Protein AF-A0A835GCX3-F1 (afdb_monomer_lite)

Foldseek 3Di:
DPPAQWDDKDFDDDDDPPDDTDIDTDGPDVVVVVVCVVCVVVDDPVDDDDDDADPVQVVLVVVCVVVQVVLVVVVWPWDDDRNDIDTHHVPPPPPVPPPPDPDPPDPDDDDDDDDVVVVVVPPDPVDDPDDPPDDPDDPVRVCCVVVNPVSVVCVVPVVSVVVVVVVVVVVVVVVVVVD

pLDDT: mean 75.84, std 17.72, range [36.38, 96.5]

Sequence (179 aa):
MNSQEISNIYRIGKQAENKNRPVVVSLTTQWKKHLILQNKSRFPSKIYVKEDYSKETLEKRKQLMSQLEEEKKKGNIAYLKHDKLIVKKPGDNSRDKRRREPSDSPDQTTQFKSDLAKKVTLWYPRENTRKPGRPKSRWSDDIRLTLGPFWTRVAEDRAQWRELEEAYAKRHAELRDIL

Organism: Spodoptera exigua (NCBI:txid7107)

Secondary structure (DSSP, 8-state):
-----EEEEEE-S--BTTBPPPEEEEES-HHHHHHHHHSGGGS-TT--------HHHHHHHHHHHHHHHHHHHTT-EEEEETTEEEEE-TT--------PPPP------S----SSHHHHSS-S-S--PPPTTS-SS-HHHHHHHHHGGGHHHHTTSHHHHHHHHHHHHHHHHHTTS--

Radius of gyration: 34.34 Å; chains: 1; bounding box: 87×48×58 Å

Structure (mmCIF, N/CA/C/O backbone):
data_AF-A0A835GCX3-F1
#
_entry.id   AF-A0A835GCX3-F1
#
loop_
_atom_site.group_PDB
_atom_site.id
_atom_site.type_symbol
_atom_site.label_atom_id
_atom_site.label_alt_id
_atom_site.label_comp_id
_atom_site.label_asym_id
_atom_site.label_entity_id
_atom_site.label_seq_id
_atom_site.pdbx_PDB_ins_code
_atom_site.Cartn_x
_atom_site.Cartn_y
_atom_site.Cartn_z
_atom_site.occupancy
_atom_site.B_iso_or_equiv
_atom_site.auth_seq_id
_atom_site.auth_comp_id
_atom_site.auth_asym_id
_atom_site.auth_atom_id
_atom_site.pdbx_PDB_model_num
ATOM 1 N N . MET A 1 1 ? 13.981 -3.177 -23.454 1.00 43.41 1 MET A N 1
ATOM 2 C CA . MET A 1 1 ? 12.889 -2.583 -22.652 1.00 43.41 1 MET A CA 1
ATOM 3 C C . MET A 1 1 ? 11.644 -3.411 -22.922 1.00 43.41 1 MET A C 1
ATOM 5 O O . MET A 1 1 ? 11.053 -3.248 -23.977 1.00 43.41 1 MET A O 1
ATOM 9 N N . ASN A 1 2 ? 11.313 -4.375 -22.060 1.00 49.84 2 ASN A N 1
ATOM 10 C CA . ASN A 1 2 ? 10.170 -5.258 -22.309 1.00 49.84 2 ASN A CA 1
ATOM 11 C C . ASN A 1 2 ? 8.886 -4.553 -21.870 1.00 49.84 2 ASN A C 1
ATOM 13 O O . ASN A 1 2 ? 8.617 -4.404 -20.682 1.00 49.84 2 ASN A O 1
ATOM 17 N N . SER A 1 3 ? 8.119 -4.095 -22.852 1.00 59.78 3 SER A N 1
ATOM 18 C CA . SER A 1 3 ? 6.940 -3.236 -22.696 1.00 59.78 3 SER A CA 1
ATOM 19 C C . SER A 1 3 ? 5.658 -3.983 -22.292 1.00 59.78 3 SER A C 1
ATOM 21 O O . SER A 1 3 ? 4.565 -3.484 -22.535 1.00 59.78 3 SER A O 1
ATOM 23 N N . GLN A 1 4 ? 5.754 -5.175 -21.697 1.00 67.44 4 GLN A N 1
ATOM 24 C CA . GLN A 1 4 ? 4.597 -6.050 -21.450 1.00 67.44 4 GLN A CA 1
ATOM 25 C C . GLN A 1 4 ? 4.543 -6.552 -20.003 1.00 67.44 4 GLN A C 1
ATOM 27 O O . GLN A 1 4 ? 4.569 -7.744 -19.71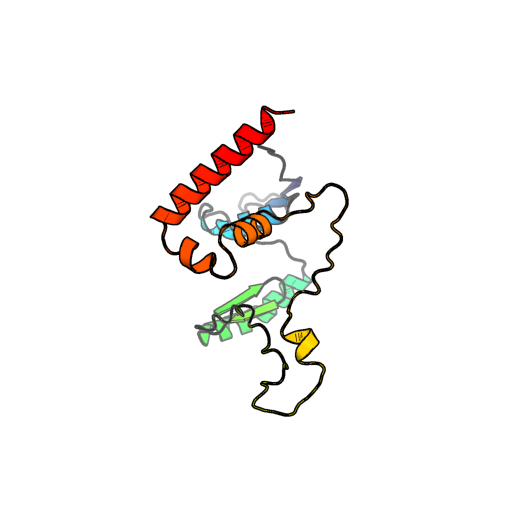9 1.00 67.44 4 GLN A O 1
ATOM 32 N N . GLU A 1 5 ? 4.481 -5.621 -19.054 1.00 84.69 5 GLU A N 1
ATOM 33 C CA . GLU A 1 5 ? 4.267 -5.956 -17.636 1.00 84.69 5 GLU A CA 1
ATOM 34 C C . GLU A 1 5 ? 2.791 -5.922 -17.230 1.00 84.69 5 GLU A C 1
ATOM 36 O O . GLU A 1 5 ? 2.437 -6.349 -16.129 1.00 84.69 5 GLU A O 1
ATOM 41 N N . ILE A 1 6 ? 1.934 -5.396 -18.104 1.00 89.69 6 ILE A N 1
ATOM 42 C CA . ILE A 1 6 ? 0.494 -5.348 -17.899 1.00 89.69 6 ILE A CA 1
ATOM 43 C C . ILE A 1 6 ? -0.117 -6.586 -18.542 1.00 89.69 6 ILE A C 1
ATOM 45 O O . ILE A 1 6 ? 0.078 -6.823 -19.730 1.00 89.69 6 ILE A O 1
ATOM 49 N N . SER A 1 7 ? -0.853 -7.354 -17.743 1.00 90.81 7 SER A N 1
ATOM 50 C CA . SER A 1 7 ? -1.522 -8.574 -18.186 1.00 90.81 7 SER A CA 1
ATOM 51 C C . SER A 1 7 ? -2.892 -8.245 -18.779 1.00 90.81 7 SER A C 1
ATOM 53 O O . SER A 1 7 ? -3.111 -8.450 -19.964 1.00 90.81 7 SER A O 1
ATOM 55 N N . ASN A 1 8 ? -3.788 -7.657 -17.982 1.00 91.94 8 ASN A N 1
ATOM 56 C CA . ASN A 1 8 ? -5.133 -7.263 -18.410 1.00 91.94 8 ASN A CA 1
ATOM 57 C C . ASN A 1 8 ? -5.513 -5.890 -17.857 1.00 91.94 8 ASN A C 1
ATOM 59 O O . ASN A 1 8 ? -5.164 -5.551 -16.722 1.00 91.94 8 ASN A O 1
ATOM 63 N N . ILE A 1 9 ? -6.302 -5.145 -18.632 1.00 94.44 9 ILE A N 1
ATOM 64 C CA . ILE A 1 9 ? -6.912 -3.878 -18.226 1.00 94.44 9 ILE A CA 1
ATOM 65 C C . ILE A 1 9 ? -8.393 -3.917 -18.583 1.00 94.44 9 ILE A C 1
ATOM 67 O O . ILE A 1 9 ? -8.746 -4.159 -19.734 1.00 94.44 9 ILE A O 1
ATOM 71 N N . TYR A 1 10 ? -9.260 -3.615 -17.622 1.00 94.19 10 TYR A N 1
ATOM 72 C CA . TYR A 1 10 ? -10.687 -3.446 -17.881 1.00 94.19 10 TYR A CA 1
ATOM 73 C C . TYR A 1 10 ? -11.307 -2.412 -16.938 1.00 94.19 10 TYR A C 1
ATOM 75 O O . TYR A 1 10 ? -10.739 -2.044 -15.908 1.00 94.19 10 TYR A O 1
ATOM 83 N N . ARG A 1 11 ? -12.483 -1.899 -17.307 1.00 93.94 11 ARG A N 1
ATOM 84 C CA . ARG A 1 11 ? -13.264 -0.965 -16.484 1.00 93.94 11 ARG A CA 1
ATOM 85 C C . ARG A 1 11 ? -14.371 -1.721 -15.766 1.00 93.94 11 ARG A C 1
ATOM 87 O O . ARG A 1 11 ? -15.074 -2.508 -16.392 1.00 93.94 11 ARG A O 1
ATOM 94 N N . ILE A 1 12 ? -14.556 -1.451 -14.478 1.00 92.75 12 ILE A N 1
ATOM 95 C CA . ILE A 1 12 ? -15.637 -2.052 -13.689 1.00 92.75 12 ILE A CA 1
ATOM 96 C C . ILE A 1 12 ? -16.897 -1.180 -13.764 1.00 92.75 12 ILE A C 1
ATOM 98 O O . ILE A 1 12 ? -16.829 0.047 -13.669 1.00 92.75 12 ILE A O 1
ATOM 102 N N . GLY A 1 13 ? -18.056 -1.833 -13.884 1.00 90.06 13 GLY A N 1
ATOM 103 C CA . GLY A 1 13 ? -19.376 -1.208 -13.777 1.00 90.06 13 GLY A CA 1
ATOM 104 C C . GLY A 1 13 ? -19.945 -0.640 -15.083 1.00 90.06 13 GLY A C 1
ATOM 105 O O . GLY A 1 13 ? -19.308 -0.633 -16.142 1.00 90.06 13 GLY A O 1
ATOM 106 N N . LYS A 1 14 ? -21.189 -0.153 -14.994 1.00 89.25 14 LYS A N 1
ATOM 107 C CA . LYS A 1 14 ? -21.931 0.442 -16.116 1.00 89.25 14 LYS A CA 1
ATOM 108 C C . LYS A 1 14 ? -21.434 1.856 -16.416 1.00 89.25 14 LYS A C 1
ATOM 110 O O . LYS A 1 14 ? -20.990 2.574 -15.521 1.00 89.25 14 LYS A O 1
ATOM 115 N N . GLN A 1 15 ? -21.479 2.240 -17.688 1.00 90.94 15 GLN A N 1
ATOM 116 C CA . GLN A 1 15 ? -21.156 3.601 -18.106 1.00 90.94 15 GLN A CA 1
ATOM 117 C C . GLN A 1 15 ? -22.221 4.565 -17.577 1.00 90.94 15 GLN A C 1
ATOM 119 O O . GLN A 1 15 ? -23.411 4.293 -17.694 1.00 90.94 15 GLN A O 1
ATOM 124 N N . ALA A 1 16 ? -21.777 5.666 -16.981 1.00 88.19 16 ALA A N 1
ATOM 125 C CA . ALA A 1 16 ? -22.625 6.750 -16.508 1.00 88.19 16 ALA A CA 1
ATOM 126 C C . ALA A 1 16 ? -21.971 8.073 -16.913 1.00 88.19 16 ALA A C 1
ATOM 128 O O . ALA A 1 16 ? -20.747 8.188 -16.852 1.00 88.19 16 ALA A O 1
ATOM 129 N N . GLU A 1 17 ? -22.767 9.058 -17.317 1.00 86.31 17 GLU A N 1
ATOM 130 C CA . GLU A 1 17 ? -22.268 10.323 -17.880 1.00 86.31 17 GLU A CA 1
ATOM 131 C C . GLU A 1 17 ? -21.473 11.153 -16.858 1.00 86.31 17 GLU A C 1
ATOM 133 O O . GLU A 1 17 ? -20.439 11.725 -17.185 1.00 86.31 17 GLU A O 1
ATOM 138 N N . ASN A 1 18 ? -21.882 11.126 -15.586 1.00 87.69 18 ASN A N 1
ATOM 139 C CA . ASN A 1 18 ? -21.320 11.988 -14.538 1.00 87.69 18 ASN A CA 1
ATOM 140 C C . ASN A 1 18 ? -20.216 11.334 -13.687 1.00 87.69 18 ASN A C 1
ATOM 142 O O . ASN A 1 18 ? -19.744 11.938 -12.721 1.00 87.69 18 ASN A O 1
ATOM 146 N N . LYS A 1 19 ? -19.825 10.079 -13.964 1.00 86.50 19 LYS A N 1
ATOM 147 C CA . LYS A 1 19 ? -18.876 9.332 -13.115 1.00 86.50 19 LYS A CA 1
ATOM 148 C C . LYS A 1 19 ? -17.857 8.550 -13.935 1.00 86.50 19 LYS A C 1
ATOM 150 O O . LYS A 1 19 ? -18.199 7.741 -14.793 1.00 86.50 19 LYS A O 1
ATOM 155 N N . ASN A 1 20 ? -16.585 8.711 -13.580 1.00 88.31 20 ASN A N 1
ATOM 156 C CA . ASN A 1 20 ? -15.511 7.899 -14.137 1.00 88.31 20 ASN A CA 1
ATOM 157 C C . ASN A 1 20 ? -15.564 6.483 -13.556 1.00 88.31 20 ASN A C 1
ATOM 159 O O . ASN A 1 20 ? -15.567 6.299 -12.338 1.00 88.31 20 ASN A O 1
ATOM 163 N N . ARG A 1 21 ? -15.566 5.476 -14.433 1.00 90.69 21 ARG A N 1
ATOM 164 C CA . ARG A 1 21 ? -15.486 4.070 -14.024 1.00 90.69 21 ARG A CA 1
ATOM 165 C C . ARG A 1 21 ? -14.080 3.735 -13.516 1.00 90.69 21 ARG A C 1
ATOM 167 O O . ARG A 1 21 ? -13.110 4.121 -14.175 1.00 90.69 21 ARG A O 1
ATOM 174 N N . PRO A 1 22 ? -13.952 2.993 -12.405 1.00 93.75 22 PRO A N 1
ATOM 175 C CA . PRO A 1 22 ? -12.658 2.519 -11.946 1.00 93.75 22 PRO A CA 1
ATOM 176 C C . PRO A 1 22 ? -12.054 1.551 -12.968 1.00 93.75 22 PRO A C 1
ATOM 178 O O . PRO A 1 22 ? -12.752 0.725 -13.565 1.00 93.75 22 PRO A O 1
ATOM 181 N N . VAL A 1 23 ? -10.746 1.681 -13.171 1.00 94.38 23 VAL A N 1
ATOM 182 C CA . VAL A 1 23 ? -9.955 0.813 -14.043 1.00 94.38 23 VAL A CA 1
ATOM 183 C C . VAL A 1 23 ? -9.241 -0.202 -13.162 1.00 94.38 23 VAL A C 1
ATOM 185 O O . VAL A 1 23 ? -8.505 0.188 -12.255 1.00 94.38 23 VAL A O 1
ATOM 188 N N . VAL A 1 24 ? -9.440 -1.487 -13.439 1.00 94.88 24 VAL A N 1
ATOM 189 C CA . VAL A 1 24 ? -8.650 -2.562 -12.840 1.00 94.88 24 VAL A CA 1
ATOM 190 C C . VAL A 1 24 ? -7.539 -2.934 -13.799 1.00 94.88 24 VAL A C 1
ATOM 192 O O . VAL A 1 24 ? -7.765 -3.188 -14.982 1.00 94.88 24 VAL A O 1
ATOM 195 N N . VAL A 1 25 ? -6.326 -2.934 -13.259 1.00 94.19 25 VAL A N 1
ATOM 196 C CA . VAL A 1 25 ? -5.107 -3.298 -13.967 1.00 94.19 25 VAL A CA 1
ATOM 197 C C . VAL A 1 25 ? -4.524 -4.511 -13.266 1.00 94.19 25 VAL A C 1
ATOM 199 O O . VAL A 1 25 ? -4.216 -4.464 -12.075 1.00 94.19 25 VAL A O 1
ATOM 202 N N . SER A 1 26 ? -4.352 -5.590 -14.016 1.00 93.06 26 SER A N 1
ATOM 203 C CA . SER A 1 26 ? -3.600 -6.759 -13.577 1.00 93.06 26 SER A CA 1
ATOM 204 C C . SER A 1 26 ? -2.195 -6.692 -14.163 1.00 93.06 26 SER A C 1
ATOM 206 O O . SER A 1 26 ? -1.999 -6.366 -15.333 1.00 93.06 26 SER A O 1
ATOM 208 N N . LEU A 1 27 ? -1.206 -6.957 -13.318 1.00 92.62 27 LEU A N 1
ATOM 209 C CA . LEU A 1 27 ? 0.208 -6.886 -13.662 1.00 92.62 27 LEU A CA 1
ATOM 210 C C . LEU A 1 27 ? 0.805 -8.282 -13.568 1.00 92.62 27 LEU A C 1
ATOM 212 O O . LEU A 1 27 ? 0.462 -9.035 -12.658 1.00 92.62 27 LEU A O 1
ATOM 216 N N . THR A 1 28 ? 1.740 -8.587 -14.458 1.00 91.62 28 THR A N 1
ATOM 217 C CA . THR A 1 28 ? 2.463 -9.863 -14.464 1.00 91.62 28 THR A CA 1
ATOM 218 C C . THR A 1 28 ? 3.369 -9.985 -13.235 1.00 91.62 28 THR A C 1
ATOM 220 O O . THR A 1 28 ? 3.493 -11.054 -12.645 1.00 91.62 28 THR A O 1
ATOM 223 N N . THR A 1 29 ? 3.964 -8.868 -12.795 1.00 91.38 29 THR A N 1
ATOM 224 C CA . THR A 1 29 ? 4.971 -8.851 -11.724 1.00 91.38 29 THR A CA 1
ATOM 225 C C . THR A 1 29 ? 4.502 -8.060 -10.504 1.00 91.38 29 THR A C 1
ATOM 227 O O . THR A 1 29 ? 4.201 -6.865 -10.585 1.00 91.38 29 THR A O 1
ATOM 230 N N . GLN A 1 30 ? 4.552 -8.682 -9.321 1.00 89.69 30 GLN A N 1
ATOM 231 C CA . GLN A 1 30 ? 4.198 -8.022 -8.055 1.00 89.69 30 GLN A CA 1
ATOM 232 C C . GLN A 1 30 ? 5.122 -6.846 -7.701 1.00 89.69 30 GLN A C 1
ATOM 234 O O . GLN A 1 30 ? 4.669 -5.848 -7.143 1.00 89.69 30 GLN A O 1
ATOM 239 N N . TRP A 1 31 ? 6.408 -6.918 -8.057 1.00 90.75 31 TRP A N 1
ATOM 240 C CA . TRP A 1 31 ? 7.360 -5.821 -7.853 1.00 90.75 31 TRP A CA 1
ATOM 241 C C . TRP A 1 31 ? 6.883 -4.509 -8.486 1.00 90.75 31 TRP A C 1
ATOM 243 O O . TRP A 1 31 ? 6.977 -3.445 -7.879 1.00 90.75 31 TRP A O 1
ATOM 253 N N . LYS A 1 32 ? 6.297 -4.579 -9.684 1.00 91.12 32 LYS A N 1
ATOM 254 C CA . LYS A 1 32 ? 5.799 -3.399 -10.395 1.00 91.12 32 LYS A CA 1
ATOM 255 C C . LYS A 1 32 ? 4.549 -2.827 -9.749 1.00 91.12 32 LYS A C 1
ATOM 257 O O . LYS A 1 32 ? 4.464 -1.614 -9.578 1.00 91.12 32 LYS A O 1
ATOM 262 N N . LYS A 1 33 ? 3.651 -3.691 -9.265 1.00 92.38 33 LYS A N 1
ATOM 263 C CA . LYS A 1 33 ? 2.539 -3.284 -8.392 1.00 92.38 33 LYS A CA 1
ATOM 264 C C . LYS A 1 33 ? 3.056 -2.519 -7.171 1.00 92.38 33 LYS A C 1
ATOM 266 O O . LYS A 1 33 ? 2.555 -1.438 -6.867 1.00 92.38 33 LYS A O 1
ATOM 271 N N . HIS A 1 34 ? 4.079 -3.047 -6.497 1.00 92.62 34 HIS A N 1
ATOM 272 C CA . HIS A 1 34 ? 4.690 -2.387 -5.344 1.00 92.62 34 HIS A CA 1
ATOM 273 C C . HIS A 1 34 ? 5.282 -1.022 -5.721 1.00 92.62 34 HIS A C 1
ATOM 275 O O . HIS A 1 34 ? 4.990 -0.027 -5.062 1.00 92.62 34 HIS A O 1
ATOM 281 N N . LEU A 1 35 ? 6.043 -0.951 -6.815 1.00 93.44 35 LEU A N 1
ATOM 282 C CA . LEU A 1 35 ? 6.660 0.280 -7.309 1.00 93.44 35 LEU A CA 1
ATOM 283 C C . LEU A 1 35 ? 5.624 1.374 -7.619 1.00 93.44 35 LEU A C 1
ATOM 285 O O . LEU A 1 35 ? 5.830 2.536 -7.264 1.00 93.44 35 LEU A O 1
ATOM 289 N N . ILE A 1 36 ? 4.500 1.002 -8.238 1.00 93.00 36 ILE A N 1
ATOM 290 C CA . ILE A 1 36 ? 3.382 1.911 -8.525 1.00 93.00 36 ILE A CA 1
ATOM 291 C C . ILE A 1 36 ? 2.752 2.414 -7.221 1.00 93.00 36 ILE A C 1
ATOM 293 O O . ILE A 1 36 ? 2.522 3.611 -7.069 1.00 93.00 36 ILE A O 1
ATOM 297 N N . LEU A 1 37 ? 2.513 1.526 -6.251 1.00 93.25 37 LEU A N 1
ATOM 298 C CA . LEU A 1 37 ? 1.911 1.898 -4.967 1.00 93.25 37 LEU A CA 1
ATOM 299 C C . LEU A 1 37 ? 2.814 2.800 -4.113 1.00 93.25 37 LEU A C 1
ATOM 301 O O . LEU A 1 37 ? 2.283 3.641 -3.387 1.00 93.25 37 LEU A O 1
ATOM 305 N N . GLN A 1 38 ? 4.141 2.655 -4.208 1.00 92.38 38 GLN A N 1
ATOM 306 C CA . GLN A 1 38 ? 5.110 3.547 -3.557 1.00 92.38 38 GLN A CA 1
ATOM 307 C C . GLN A 1 38 ? 5.114 4.945 -4.187 1.00 92.38 38 GLN A C 1
ATOM 309 O O . GLN A 1 38 ? 5.150 5.945 -3.479 1.00 92.38 38 GLN A O 1
ATOM 314 N N . ASN A 1 39 ? 5.024 5.028 -5.518 1.00 93.88 39 ASN A N 1
ATOM 315 C CA . ASN A 1 39 ? 5.074 6.294 -6.253 1.00 93.88 39 ASN A CA 1
ATOM 316 C C . ASN A 1 39 ? 3.703 6.959 -6.446 1.00 93.88 39 ASN A C 1
ATOM 318 O O . ASN A 1 39 ? 3.608 7.963 -7.149 1.00 93.88 39 ASN A O 1
ATOM 322 N N . LYS A 1 40 ? 2.630 6.436 -5.840 1.00 91.81 40 LYS A N 1
ATOM 323 C CA . LYS A 1 40 ? 1.265 6.892 -6.141 1.00 91.81 40 LYS A CA 1
ATOM 324 C C . LYS A 1 40 ? 0.966 8.347 -5.772 1.00 91.81 40 LYS A C 1
ATOM 326 O O . LYS A 1 40 ? 0.023 8.920 -6.301 1.00 91.81 40 LYS A O 1
ATOM 331 N N . SER A 1 41 ? 1.755 8.951 -4.887 1.00 89.25 41 SER A N 1
ATOM 332 C CA . SER A 1 41 ? 1.664 10.382 -4.570 1.00 89.25 41 SER A CA 1
ATOM 333 C C . SER A 1 41 ? 2.119 11.287 -5.718 1.00 89.25 41 SER A C 1
ATOM 335 O O . SER A 1 41 ? 1.802 12.468 -5.713 1.00 89.25 41 SER A O 1
ATOM 337 N N . ARG A 1 42 ? 2.854 10.746 -6.699 1.00 91.81 42 ARG A N 1
ATOM 338 C CA . ARG A 1 42 ? 3.355 11.477 -7.872 1.00 91.81 42 ARG A CA 1
ATOM 339 C C . ARG A 1 42 ? 2.345 11.518 -9.022 1.00 91.81 42 ARG A C 1
ATOM 341 O O . ARG A 1 42 ? 2.624 12.137 -10.044 1.00 91.81 42 ARG A O 1
ATOM 348 N N . PHE A 1 43 ? 1.209 10.828 -8.893 1.00 88.19 43 PHE A N 1
ATOM 349 C CA . PHE A 1 43 ? 0.141 10.889 -9.888 1.00 88.19 43 PHE A CA 1
ATOM 350 C C . PHE A 1 43 ? -0.553 12.257 -9.864 1.00 88.19 43 PHE A C 1
ATOM 352 O O . PHE A 1 43 ? -0.584 12.914 -8.823 1.00 88.19 43 PHE A O 1
ATOM 359 N N . PRO A 1 44 ? -1.138 12.692 -10.994 1.00 89.50 44 PRO A N 1
ATOM 360 C CA . PRO A 1 44 ? -1.915 13.924 -11.031 1.00 89.50 44 PRO A CA 1
ATOM 361 C C . PRO A 1 44 ? -3.094 13.850 -10.051 1.00 89.50 44 PRO A C 1
ATOM 363 O O . PRO A 1 44 ? -3.717 12.798 -9.899 1.00 89.50 44 PRO A O 1
ATOM 366 N N . SER A 1 45 ? -3.439 14.982 -9.429 1.00 83.88 45 SER A N 1
ATOM 367 C CA . SER A 1 45 ? -4.325 15.079 -8.252 1.00 83.88 45 SER A CA 1
ATOM 368 C C . SER A 1 45 ? -5.711 14.435 -8.394 1.00 83.88 45 SER A C 1
ATOM 370 O O . SER A 1 45 ? -6.363 14.141 -7.398 1.00 83.88 45 SER A O 1
ATOM 372 N N . LYS A 1 46 ? -6.183 14.201 -9.623 1.00 87.69 46 LYS A N 1
ATOM 373 C CA . LYS A 1 46 ? -7.493 13.595 -9.913 1.00 87.69 46 LYS A CA 1
ATOM 374 C C . LYS A 1 46 ? -7.473 12.058 -9.919 1.00 87.69 46 LYS A C 1
ATOM 376 O O . LYS A 1 46 ? -8.533 11.439 -9.998 1.00 87.69 46 LYS A O 1
ATOM 381 N N . ILE A 1 47 ? -6.297 11.430 -9.879 1.00 91.12 47 ILE A N 1
ATOM 382 C CA . ILE A 1 47 ? -6.149 9.976 -9.993 1.00 91.12 47 ILE A CA 1
ATOM 383 C C . ILE A 1 47 ? -5.878 9.372 -8.624 1.00 91.12 47 ILE A C 1
ATOM 385 O O . ILE A 1 47 ? -4.970 9.779 -7.904 1.00 91.12 47 ILE A O 1
ATOM 389 N N . TYR A 1 48 ? -6.651 8.342 -8.294 1.00 91.88 48 TYR A N 1
ATOM 390 C CA . TYR A 1 48 ? -6.523 7.630 -7.038 1.00 91.88 48 TYR A CA 1
ATOM 391 C C . TYR A 1 48 ? -6.212 6.152 -7.266 1.00 91.88 48 TYR A C 1
ATOM 393 O O . TYR A 1 48 ? -6.925 5.467 -7.997 1.00 91.88 48 TYR A O 1
ATOM 401 N N . VAL A 1 49 ? -5.154 5.658 -6.619 1.00 93.69 49 VAL A N 1
ATOM 402 C CA . VAL A 1 49 ? -4.672 4.278 -6.770 1.00 93.69 49 VAL A CA 1
ATOM 403 C C . VAL A 1 49 ? -4.712 3.564 -5.421 1.00 93.69 49 VAL A C 1
ATOM 405 O O . VAL A 1 49 ? -4.025 3.946 -4.467 1.00 93.69 49 VAL A O 1
ATOM 408 N N . LYS A 1 50 ? -5.508 2.496 -5.349 1.00 92.62 50 LYS A N 1
ATOM 409 C CA . LYS A 1 50 ? -5.584 1.565 -4.216 1.00 92.62 50 LYS A CA 1
ATOM 410 C C . LYS A 1 50 ? -5.295 0.143 -4.680 1.00 92.62 50 LYS A C 1
ATOM 412 O O . LYS A 1 50 ? -5.350 -0.165 -5.864 1.00 92.62 50 LYS A O 1
ATOM 417 N N . GLU A 1 51 ? -4.969 -0.701 -3.713 1.00 92.19 51 GLU A N 1
ATOM 418 C CA . GLU A 1 51 ? -4.905 -2.142 -3.911 1.00 92.19 51 GLU A CA 1
ATOM 419 C C . GLU A 1 51 ? -6.321 -2.733 -3.905 1.00 92.19 51 GLU A C 1
ATOM 421 O O . GLU A 1 51 ? -7.168 -2.288 -3.126 1.00 92.19 51 GLU A O 1
ATOM 426 N N . ASP A 1 52 ? -6.560 -3.707 -4.781 1.00 93.12 52 ASP A N 1
ATOM 427 C CA . ASP A 1 52 ? -7.812 -4.456 -4.852 1.00 93.12 52 ASP A CA 1
ATOM 428 C C . ASP A 1 52 ? -7.766 -5.614 -3.844 1.00 93.12 52 ASP A C 1
ATOM 430 O O . ASP A 1 52 ? -6.925 -6.509 -3.954 1.00 93.12 52 ASP A O 1
ATOM 434 N N . TYR A 1 53 ? -8.602 -5.541 -2.808 1.00 93.31 53 TYR A N 1
ATOM 435 C CA . TYR A 1 53 ? -8.665 -6.520 -1.720 1.00 93.31 53 TYR A CA 1
ATOM 436 C C . TYR A 1 53 ? -9.983 -7.296 -1.779 1.00 93.31 53 TYR A C 1
ATOM 438 O O . TYR A 1 53 ? -10.994 -6.777 -2.252 1.00 93.31 53 TYR A O 1
ATOM 446 N N . SER A 1 54 ? -10.002 -8.510 -1.221 1.00 95.50 54 SER A N 1
ATOM 447 C CA . SER A 1 54 ? -11.251 -9.251 -1.035 1.00 95.50 54 SER A CA 1
ATOM 448 C C . SER A 1 54 ? -12.191 -8.513 -0.071 1.00 95.50 54 SER A C 1
ATOM 450 O O . SER A 1 54 ? -11.764 -7.709 0.765 1.00 95.50 54 SER A O 1
ATOM 452 N N . LYS A 1 55 ? -13.494 -8.797 -0.177 1.00 95.38 55 LYS A N 1
ATOM 453 C CA . LYS A 1 55 ? -14.527 -8.177 0.670 1.00 95.38 55 LYS A CA 1
ATOM 454 C C . LYS A 1 55 ? -14.255 -8.398 2.160 1.00 95.38 55 LYS A C 1
ATOM 456 O O . LYS A 1 55 ? -14.283 -7.442 2.928 1.00 95.38 55 LYS A O 1
ATOM 461 N N . GLU A 1 56 ? -13.866 -9.615 2.528 1.00 95.75 56 GLU A N 1
ATOM 462 C CA . GLU A 1 56 ? -13.496 -9.979 3.899 1.00 95.75 56 GLU A CA 1
ATOM 463 C C . GLU A 1 56 ? -12.354 -9.107 4.442 1.00 95.75 56 GLU A C 1
ATOM 465 O O . GLU A 1 56 ? -12.410 -8.601 5.564 1.00 95.75 56 GLU A O 1
ATOM 470 N N . THR A 1 57 ? -11.311 -8.873 3.637 1.00 95.50 57 THR A N 1
ATOM 471 C CA . THR A 1 57 ? -10.195 -8.004 4.027 1.00 95.50 57 THR A CA 1
ATOM 472 C C . THR A 1 57 ? -10.652 -6.553 4.193 1.00 95.50 57 THR A C 1
ATOM 474 O O . THR A 1 57 ? -10.186 -5.866 5.102 1.00 95.50 57 THR A O 1
ATOM 477 N N . LEU A 1 58 ? -11.565 -6.059 3.351 1.00 94.69 58 LEU A N 1
ATOM 478 C CA . LEU A 1 58 ? -12.101 -4.698 3.470 1.00 94.69 58 LEU A CA 1
ATOM 479 C C . LEU A 1 58 ? -12.930 -4.505 4.746 1.00 94.69 58 LEU A C 1
ATOM 481 O O . LEU A 1 58 ? -12.796 -3.467 5.396 1.00 94.69 58 LEU A O 1
ATOM 485 N N . GLU A 1 59 ? -13.738 -5.493 5.126 1.00 95.56 59 GLU A N 1
ATOM 486 C CA . GLU A 1 59 ? -14.536 -5.471 6.358 1.00 95.56 59 GLU A CA 1
ATOM 487 C C . GLU A 1 59 ? -13.646 -5.434 7.602 1.00 95.56 59 GLU A C 1
ATOM 489 O O . GLU A 1 59 ? -13.786 -4.530 8.430 1.00 95.56 59 GLU A O 1
ATOM 494 N N . LYS A 1 60 ? -12.646 -6.324 7.675 1.00 96.50 60 LYS A N 1
ATOM 495 C CA . LYS A 1 60 ? -11.635 -6.314 8.748 1.00 96.50 60 LYS A CA 1
ATOM 496 C C . LYS A 1 60 ? -10.918 -4.966 8.833 1.00 96.50 60 LYS A C 1
ATOM 498 O O . LYS A 1 60 ? -10.773 -4.393 9.908 1.00 96.50 60 LYS A O 1
ATOM 503 N N . ARG A 1 61 ? -10.510 -4.394 7.694 1.00 96.19 61 ARG A N 1
ATOM 504 C CA . ARG A 1 61 ? -9.858 -3.071 7.659 1.00 96.19 61 ARG A CA 1
ATOM 505 C C . ARG A 1 61 ? -10.767 -1.946 8.144 1.00 96.19 61 ARG A C 1
ATOM 507 O O . ARG A 1 61 ? -10.264 -1.008 8.757 1.00 96.19 61 ARG A O 1
ATOM 514 N N . LYS A 1 62 ? -12.072 -2.013 7.860 1.00 95.25 62 LYS A N 1
ATOM 515 C CA . LYS A 1 62 ? -13.050 -1.030 8.343 1.00 95.25 62 LYS A CA 1
ATOM 516 C C . LYS A 1 62 ? -13.154 -1.078 9.868 1.00 95.25 62 LYS A C 1
ATOM 518 O O . LYS A 1 62 ? -13.151 -0.023 10.491 1.00 95.25 62 LYS A O 1
ATOM 523 N N . GLN A 1 63 ? -13.176 -2.277 10.451 1.00 95.75 63 GLN A N 1
ATOM 524 C CA . GLN A 1 63 ? -13.173 -2.473 11.906 1.00 95.75 63 GLN A CA 1
ATOM 525 C C . GLN A 1 63 ? -11.878 -1.954 12.550 1.00 95.75 63 GLN A C 1
ATOM 527 O O . GLN A 1 63 ? -11.933 -1.244 13.545 1.00 95.75 63 GLN A O 1
ATOM 532 N N . LEU A 1 64 ? -10.716 -2.229 11.948 1.00 96.31 64 LEU A N 1
ATOM 533 C CA . LEU A 1 64 ? -9.416 -1.764 12.456 1.00 96.31 64 LEU A CA 1
ATOM 534 C C . LEU A 1 64 ? -9.180 -0.251 12.288 1.00 96.31 64 LEU A C 1
ATOM 536 O O . LEU A 1 64 ? -8.184 0.274 12.788 1.00 96.31 64 LEU A O 1
ATOM 540 N N . MET A 1 65 ? -10.049 0.460 11.562 1.00 93.81 65 MET A N 1
ATOM 541 C CA . MET A 1 65 ? -9.867 1.889 11.305 1.00 93.81 65 MET A CA 1
ATOM 542 C C . MET A 1 65 ? -10.019 2.724 12.584 1.00 93.81 65 MET A C 1
ATOM 544 O O . MET A 1 65 ? -9.239 3.654 12.778 1.00 93.81 65 MET A O 1
ATOM 548 N N . SER A 1 66 ? -10.955 2.365 13.474 1.00 95.12 66 SER A N 1
ATOM 549 C CA . SER A 1 66 ? -11.142 3.048 14.765 1.00 95.12 66 SER A CA 1
ATOM 550 C C . SER A 1 66 ? -9.886 2.943 15.630 1.00 95.12 66 SER A C 1
ATOM 552 O O . SER A 1 66 ? -9.331 3.955 16.052 1.00 95.12 66 SER A O 1
ATOM 554 N N . GLN A 1 67 ? -9.362 1.726 15.779 1.00 95.19 67 GLN A N 1
ATOM 555 C CA . GLN A 1 67 ? -8.120 1.459 16.505 1.00 95.19 67 GLN A CA 1
ATOM 556 C C . GLN A 1 67 ? -6.928 2.209 15.896 1.00 95.19 67 GLN A C 1
ATOM 558 O O . GLN A 1 67 ? -6.098 2.758 16.614 1.00 95.19 67 GLN A O 1
ATOM 563 N N . LEU A 1 68 ? -6.837 2.280 14.563 1.00 96.38 68 LEU A N 1
ATOM 564 C CA . LEU A 1 68 ? -5.771 3.026 13.893 1.00 96.38 68 LEU A CA 1
ATOM 565 C C . LEU A 1 68 ? -5.824 4.528 14.215 1.00 96.38 68 LEU A C 1
ATOM 567 O O . LEU A 1 68 ? -4.776 5.144 14.415 1.00 96.38 68 LEU A O 1
ATOM 571 N N . GLU A 1 69 ? -7.012 5.129 14.242 1.00 95.06 69 GLU A N 1
ATOM 572 C CA . GLU A 1 69 ? -7.175 6.538 14.607 1.00 95.06 69 GLU A CA 1
ATOM 573 C C . GLU A 1 69 ? -6.821 6.795 16.072 1.00 95.06 69 GLU A C 1
ATOM 575 O O . GLU A 1 69 ? -6.137 7.775 16.365 1.00 95.06 69 GLU A O 1
ATOM 580 N N . GLU A 1 70 ? -7.218 5.904 16.980 1.00 95.38 70 GLU A N 1
ATOM 581 C CA . GLU A 1 70 ? -6.840 5.969 18.395 1.00 95.38 70 GLU A CA 1
ATOM 582 C C . GLU A 1 70 ? -5.321 5.903 18.581 1.00 95.38 70 GLU A C 1
ATOM 584 O O . GLU A 1 70 ? -4.744 6.752 19.257 1.00 95.38 70 GLU A O 1
ATOM 589 N N . GLU A 1 71 ? -4.647 4.949 17.937 1.00 94.81 71 GLU A N 1
ATOM 590 C CA . GLU A 1 71 ? -3.189 4.816 18.013 1.00 94.81 71 GLU A CA 1
ATOM 591 C C . GLU A 1 71 ? -2.460 6.031 17.424 1.00 94.81 71 GLU A C 1
ATOM 593 O O . GLU A 1 71 ? -1.458 6.486 17.980 1.00 94.81 71 GLU A O 1
ATOM 598 N N . LYS A 1 72 ? -2.994 6.625 16.349 1.00 94.31 72 LYS A N 1
ATOM 599 C CA . LYS A 1 72 ? -2.472 7.888 15.810 1.00 94.31 72 LYS A CA 1
ATOM 600 C C . LYS A 1 72 ? -2.655 9.052 16.781 1.00 94.31 72 LYS A C 1
ATOM 602 O O . LYS A 1 72 ? -1.730 9.845 16.931 1.00 94.31 72 LYS A O 1
ATOM 607 N N . LYS A 1 73 ? -3.810 9.154 17.452 1.00 95.50 73 LYS A N 1
ATOM 608 C CA . LYS A 1 73 ? -4.068 10.186 18.475 1.00 95.50 73 LYS A CA 1
ATOM 609 C C . LYS A 1 73 ? -3.136 10.042 19.679 1.00 95.50 73 LYS A C 1
ATOM 611 O O . LYS A 1 73 ? -2.696 11.049 20.217 1.00 95.50 73 LYS A O 1
ATOM 616 N N . LYS A 1 74 ? -2.779 8.809 20.055 1.00 94.06 74 LYS A N 1
ATOM 617 C CA . LYS A 1 74 ? -1.762 8.517 21.084 1.00 94.06 74 LYS A CA 1
ATOM 618 C C . LYS A 1 74 ? -0.334 8.909 20.664 1.00 94.06 74 LYS A C 1
ATOM 620 O O . LYS A 1 74 ? 0.570 8.845 21.488 1.00 94.06 74 LYS A O 1
ATOM 625 N N . GLY A 1 75 ? -0.112 9.291 19.402 1.00 91.81 75 GLY A N 1
ATOM 626 C CA . GLY A 1 75 ? 1.206 9.644 18.866 1.00 91.81 75 GLY A CA 1
ATOM 627 C C . GLY A 1 75 ? 2.027 8.452 18.360 1.00 91.81 75 GLY A C 1
ATOM 628 O O . GLY A 1 75 ? 3.195 8.618 18.007 1.00 91.81 75 GLY A O 1
ATOM 629 N N . ASN A 1 76 ? 1.438 7.253 18.283 1.00 93.12 76 ASN A N 1
ATOM 630 C CA . ASN A 1 76 ? 2.103 6.087 17.707 1.00 93.12 76 ASN A CA 1
ATOM 631 C C . ASN A 1 76 ? 2.056 6.127 16.170 1.00 93.12 76 ASN A C 1
AT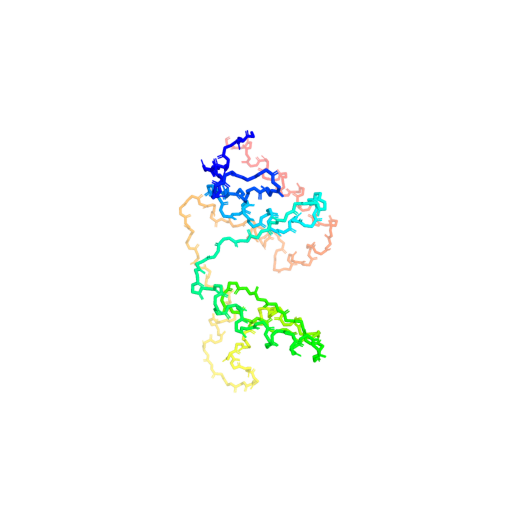OM 633 O O . ASN A 1 76 ? 1.092 6.584 15.550 1.00 93.12 76 ASN A O 1
ATOM 637 N N . ILE A 1 77 ? 3.086 5.581 15.520 1.00 91.19 77 ILE A N 1
ATOM 638 C CA . ILE A 1 77 ? 3.119 5.419 14.064 1.00 91.19 77 ILE A CA 1
ATOM 639 C C . ILE A 1 77 ? 2.335 4.149 13.715 1.00 91.19 77 ILE A C 1
ATOM 641 O O . ILE A 1 77 ? 2.884 3.046 13.705 1.00 91.19 77 ILE A O 1
ATOM 645 N N . ALA A 1 78 ? 1.042 4.306 13.426 1.00 94.56 78 ALA A N 1
ATOM 646 C CA . ALA A 1 78 ? 0.144 3.205 13.080 1.00 94.56 78 ALA A CA 1
ATOM 647 C C . ALA A 1 78 ? -0.267 3.210 11.597 1.00 94.56 78 ALA A C 1
ATOM 649 O O . ALA A 1 78 ? -0.658 4.242 11.038 1.00 94.56 78 ALA A O 1
ATOM 650 N N . TYR A 1 79 ? -0.206 2.044 10.947 1.00 94.06 79 TYR A N 1
ATOM 651 C CA . TYR A 1 79 ? -0.656 1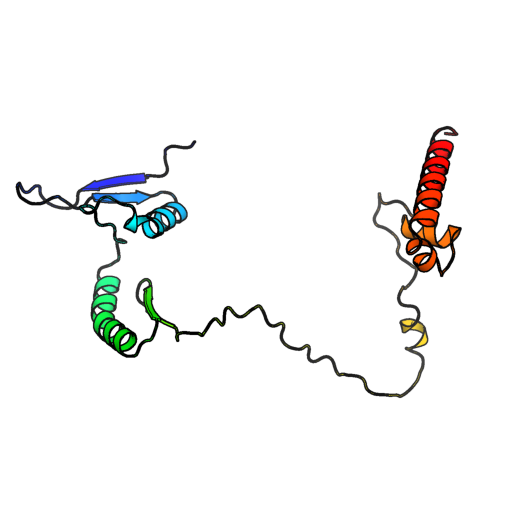.852 9.565 1.00 94.06 79 TYR A CA 1
ATOM 652 C C . TYR A 1 79 ? -1.234 0.451 9.328 1.00 94.06 79 TYR A C 1
ATOM 654 O O . TYR A 1 79 ? -0.820 -0.529 9.941 1.00 94.06 79 TYR A O 1
ATOM 662 N N . LEU A 1 80 ? -2.191 0.351 8.400 1.00 94.31 80 LEU A N 1
ATOM 663 C CA . LEU A 1 80 ? -2.796 -0.922 7.999 1.00 94.31 80 LEU A CA 1
ATOM 664 C C . LEU A 1 80 ? -2.037 -1.547 6.828 1.00 94.31 80 LEU A C 1
ATOM 666 O O . LEU A 1 80 ? -1.965 -0.951 5.748 1.00 94.31 80 LEU A O 1
ATOM 670 N N . LYS A 1 81 ? -1.581 -2.789 6.992 1.00 93.12 81 LYS A N 1
ATOM 671 C CA . LYS A 1 81 ? -0.994 -3.608 5.925 1.00 93.12 81 LYS A CA 1
ATOM 672 C C . LYS A 1 81 ? -1.849 -4.858 5.734 1.00 93.12 81 LYS A C 1
ATOM 674 O O . LYS A 1 81 ? -1.946 -5.674 6.641 1.00 93.12 81 LYS A O 1
ATOM 679 N N . HIS A 1 82 ? -2.454 -4.997 4.554 1.00 91.31 82 HIS A N 1
ATOM 680 C CA . HIS A 1 82 ? -3.435 -6.048 4.269 1.00 91.31 82 HIS A CA 1
ATOM 681 C C . HIS A 1 82 ? -4.585 -6.056 5.300 1.00 91.31 82 HIS A C 1
ATOM 683 O O . HIS A 1 82 ? -5.315 -5.071 5.373 1.00 91.31 82 HIS A O 1
ATOM 689 N N . ASP A 1 83 ? -4.726 -7.093 6.117 1.00 92.56 83 ASP A N 1
ATOM 690 C CA . ASP A 1 83 ? -5.744 -7.258 7.160 1.00 92.56 83 ASP A CA 1
ATOM 691 C C . ASP A 1 83 ? -5.231 -6.951 8.579 1.00 92.56 83 ASP A C 1
ATOM 693 O O . ASP A 1 83 ? -5.944 -7.182 9.550 1.00 92.56 83 ASP A O 1
ATOM 697 N N . LYS A 1 84 ? -4.006 -6.426 8.714 1.00 94.44 84 LYS A N 1
ATOM 698 C CA . LYS A 1 84 ? -3.338 -6.226 10.009 1.00 94.44 84 LYS A CA 1
ATOM 699 C C . LYS A 1 84 ? -3.054 -4.757 10.296 1.00 94.44 84 LYS A C 1
ATOM 701 O O . LYS A 1 84 ? -2.624 -4.006 9.413 1.00 94.44 84 LYS A O 1
ATOM 706 N N . LEU A 1 85 ? -3.227 -4.377 11.560 1.00 95.06 85 LEU A N 1
ATOM 707 C CA . LEU A 1 85 ? -2.774 -3.107 12.118 1.00 95.06 85 LEU A CA 1
ATOM 708 C C . LEU A 1 85 ? -1.330 -3.253 12.605 1.00 95.06 85 LEU A C 1
ATOM 710 O O . LEU A 1 85 ? -1.025 -4.126 13.411 1.00 95.06 85 LEU A O 1
ATOM 714 N N . ILE A 1 86 ? -0.438 -2.404 12.101 1.00 94.38 86 ILE A N 1
ATOM 715 C CA . ILE A 1 86 ? 0.958 -2.350 12.530 1.00 94.38 86 ILE A CA 1
ATOM 716 C C . ILE A 1 86 ? 1.155 -1.050 13.298 1.00 94.38 86 ILE A C 1
ATOM 718 O O . ILE A 1 86 ? 1.015 0.027 12.719 1.00 94.38 86 ILE A O 1
ATOM 722 N N . VAL A 1 87 ? 1.504 -1.166 14.578 1.00 94.25 87 VAL A N 1
ATOM 723 C CA . VAL A 1 87 ? 1.801 -0.041 15.470 1.00 94.25 87 VAL A CA 1
ATOM 724 C C . VAL A 1 87 ? 3.301 -0.016 15.735 1.00 94.25 87 VAL A C 1
ATOM 726 O O . VAL A 1 87 ? 3.889 -1.024 16.119 1.00 94.25 87 VAL A O 1
ATOM 729 N N . LYS A 1 88 ? 3.933 1.133 15.506 1.00 91.88 88 LYS A N 1
ATOM 730 C CA . LYS A 1 88 ? 5.336 1.388 15.831 1.00 91.88 88 LYS A CA 1
ATOM 731 C C . LYS A 1 88 ? 5.419 2.556 16.798 1.00 91.88 88 LYS A C 1
ATOM 733 O O . LYS A 1 88 ? 4.799 3.594 16.564 1.00 91.88 88 LYS A O 1
ATOM 738 N N . LYS A 1 89 ? 6.211 2.405 17.856 1.00 87.94 89 LYS A N 1
ATOM 739 C CA . LYS A 1 89 ? 6.494 3.513 18.769 1.00 87.94 89 LYS A CA 1
ATOM 740 C C . LYS A 1 89 ? 7.457 4.497 18.091 1.00 87.94 89 LYS A C 1
ATOM 742 O O . LYS A 1 89 ? 8.387 4.053 17.408 1.00 87.94 89 LYS A O 1
ATOM 747 N N . PRO A 1 90 ? 7.262 5.816 18.241 1.00 82.94 90 PRO A N 1
ATOM 748 C CA . PRO A 1 90 ? 8.237 6.788 17.761 1.00 82.94 90 PRO A CA 1
ATOM 749 C C . PRO A 1 90 ? 9.581 6.544 18.469 1.00 82.94 90 PRO A C 1
ATOM 751 O O . PRO A 1 90 ? 9.634 6.450 19.690 1.00 82.94 90 PRO A O 1
ATOM 754 N N . GLY A 1 91 ? 10.659 6.375 17.699 1.00 75.19 91 GLY A N 1
ATOM 755 C CA . GLY A 1 91 ? 12.004 6.102 18.230 1.00 75.19 91 GLY A CA 1
ATOM 756 C C . GLY A 1 91 ? 12.383 4.622 18.359 1.00 75.19 91 GLY A C 1
ATOM 757 O O . GLY A 1 91 ? 13.565 4.325 18.527 1.00 75.19 91 GLY A O 1
ATOM 758 N N . ASP A 1 92 ? 11.442 3.688 18.184 1.00 68.00 92 ASP A N 1
ATOM 759 C CA . ASP A 1 92 ? 11.748 2.256 18.112 1.00 68.00 92 ASP A CA 1
ATOM 760 C C . ASP A 1 92 ? 12.307 1.899 16.724 1.00 68.00 92 ASP A C 1
ATOM 762 O O . ASP A 1 92 ? 11.641 1.358 15.838 1.00 68.00 92 ASP A O 1
ATOM 766 N N . ASN A 1 93 ? 13.570 2.270 16.519 1.00 63.66 93 ASN A N 1
ATOM 767 C CA . ASN A 1 93 ? 14.395 1.786 15.422 1.00 63.66 93 ASN A CA 1
ATOM 768 C C . ASN A 1 93 ? 15.072 0.466 15.807 1.00 63.66 93 ASN A C 1
ATOM 770 O O . ASN A 1 93 ? 16.227 0.245 15.428 1.00 63.66 93 ASN A O 1
ATOM 774 N N . SER A 1 94 ? 14.360 -0.446 16.484 1.00 60.78 94 SER A N 1
ATOM 775 C CA . SER A 1 94 ? 14.706 -1.868 16.505 1.00 60.78 94 SER A CA 1
ATOM 776 C C . SER A 1 94 ? 14.503 -2.470 15.105 1.00 60.78 94 SER A C 1
ATOM 778 O O . SER A 1 94 ? 13.766 -3.422 14.864 1.00 60.78 94 SER A O 1
ATOM 780 N N . ARG A 1 95 ? 15.192 -1.911 14.102 1.00 57.75 95 ARG A N 1
ATOM 781 C CA . ARG A 1 95 ? 15.807 -2.756 13.089 1.00 57.75 95 ARG A CA 1
ATOM 782 C C . ARG A 1 95 ? 16.807 -3.560 13.887 1.00 57.75 95 ARG A C 1
ATOM 784 O O . ARG A 1 95 ? 17.921 -3.086 14.080 1.00 57.75 95 ARG A O 1
ATOM 791 N N . ASP A 1 96 ? 16.345 -4.681 14.423 1.00 55.72 96 ASP A N 1
ATOM 792 C CA . ASP A 1 96 ? 17.156 -5.718 15.023 1.00 55.72 96 ASP A CA 1
ATOM 793 C C . ASP A 1 96 ? 18.390 -5.889 14.133 1.00 55.72 96 ASP A C 1
ATOM 795 O O . ASP A 1 96 ? 18.339 -6.432 13.023 1.00 55.72 96 ASP A O 1
ATOM 799 N N . LYS A 1 97 ? 19.484 -5.233 14.532 1.00 59.38 97 LYS A N 1
ATOM 800 C CA . LYS A 1 97 ? 20.735 -5.207 13.786 1.00 59.38 97 LYS A CA 1
ATOM 801 C C . LYS A 1 97 ? 21.390 -6.543 14.068 1.00 59.38 97 LYS A C 1
ATOM 803 O O . LYS A 1 97 ? 22.430 -6.524 14.708 1.00 59.38 97 LYS A O 1
ATOM 808 N N . ARG A 1 98 ? 20.757 -7.657 13.662 1.00 58.53 98 ARG A N 1
ATOM 809 C CA . ARG A 1 98 ? 21.210 -9.046 13.836 1.00 58.53 98 ARG A CA 1
ATOM 810 C C . ARG A 1 98 ? 22.194 -9.132 14.995 1.00 58.53 98 ARG A C 1
ATOM 812 O O . ARG A 1 98 ? 23.396 -9.298 14.761 1.00 58.53 98 ARG A O 1
ATOM 819 N N . ARG A 1 99 ? 21.724 -8.860 16.219 1.00 56.72 99 ARG A N 1
ATOM 820 C CA . ARG A 1 99 ? 22.583 -9.101 17.374 1.00 56.72 99 ARG A CA 1
ATOM 821 C C . ARG A 1 99 ? 22.785 -10.606 17.353 1.00 56.72 99 ARG A C 1
ATOM 823 O O . ARG A 1 99 ? 21.830 -11.359 17.481 1.00 56.72 99 ARG A O 1
ATOM 830 N N . ARG A 1 100 ? 24.004 -11.037 17.019 1.00 64.75 100 ARG A N 1
ATOM 831 C CA . ARG A 1 100 ? 24.396 -12.423 17.250 1.00 64.75 100 ARG A CA 1
ATOM 832 C C . ARG A 1 100 ? 24.121 -12.651 18.726 1.00 64.75 100 ARG A C 1
ATOM 834 O O . ARG A 1 100 ? 24.581 -11.838 19.533 1.00 64.75 100 ARG A O 1
ATOM 841 N N . GLU A 1 101 ? 23.345 -13.679 19.038 1.00 63.84 101 GLU A N 1
ATOM 842 C CA . GLU A 1 101 ? 23.244 -14.140 20.415 1.00 63.84 101 GLU A CA 1
ATOM 843 C C . GLU A 1 101 ? 24.678 -14.273 20.954 1.00 63.84 101 GLU A C 1
ATOM 845 O O . GLU A 1 101 ? 25.554 -14.758 20.216 1.00 63.84 101 GLU A O 1
ATOM 850 N N . PRO A 1 102 ? 24.977 -13.751 22.156 1.00 61.50 102 PRO A N 1
ATOM 851 C CA . PRO A 1 102 ? 26.267 -14.002 22.771 1.00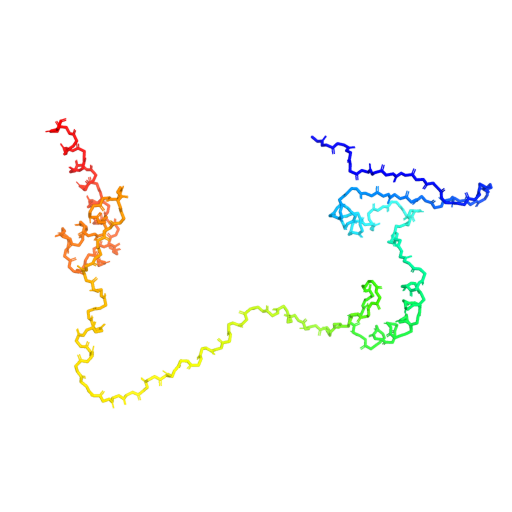 61.50 102 PRO A CA 1
ATOM 852 C C . PRO A 1 102 ? 26.460 -15.520 22.821 1.00 61.50 102 PRO A C 1
ATOM 854 O O . PRO A 1 102 ? 25.572 -16.256 23.237 1.00 61.50 102 PRO A O 1
ATOM 857 N N . SER A 1 103 ? 27.585 -15.993 22.287 1.00 64.81 103 SER A N 1
ATOM 858 C CA . SER A 1 103 ? 27.907 -17.418 22.281 1.00 64.81 103 SER A CA 1
ATOM 859 C C . SER A 1 103 ? 27.995 -17.903 23.727 1.00 64.81 103 SER A C 1
ATOM 861 O O . SER A 1 103 ? 28.751 -17.311 24.493 1.00 64.81 103 SER A O 1
ATOM 863 N N . ASP A 1 104 ? 27.320 -19.003 24.074 1.00 57.31 104 ASP A N 1
ATOM 864 C CA . ASP A 1 104 ? 27.470 -19.739 25.348 1.00 57.31 104 ASP A CA 1
ATOM 865 C C . ASP A 1 104 ? 28.850 -20.421 25.473 1.00 57.31 104 ASP A C 1
ATOM 867 O O . ASP A 1 104 ? 29.013 -21.501 26.043 1.00 57.31 104 ASP A O 1
ATOM 871 N N . SER A 1 105 ? 29.884 -19.836 24.873 1.00 58.12 105 SER A N 1
ATOM 872 C CA . SER A 1 105 ? 31.239 -20.343 24.990 1.00 58.12 105 SER A CA 1
ATOM 873 C C . SER A 1 105 ? 31.793 -19.902 26.343 1.00 58.12 105 SER A C 1
ATOM 875 O O . SER A 1 105 ? 31.851 -18.700 26.595 1.00 58.12 105 SER A O 1
ATOM 877 N N . PRO A 1 106 ? 32.189 -20.839 27.219 1.00 54.12 106 PRO A N 1
ATOM 878 C CA . PRO A 1 106 ? 32.663 -20.494 28.549 1.00 54.12 106 PRO A CA 1
ATOM 879 C C . PRO A 1 106 ? 33.933 -19.643 28.446 1.00 54.12 106 PRO A C 1
ATOM 881 O O . PRO A 1 106 ? 34.924 -20.071 27.848 1.00 54.12 106 PRO A O 1
ATOM 884 N N . ASP A 1 107 ? 33.896 -18.447 29.039 1.00 48.50 107 ASP A N 1
ATOM 885 C CA . ASP A 1 107 ? 35.065 -17.590 29.241 1.00 48.50 107 ASP A CA 1
ATOM 886 C C . ASP A 1 107 ? 36.036 -18.316 30.183 1.00 48.50 107 ASP A C 1
ATOM 888 O O . ASP A 1 107 ? 35.771 -18.502 31.373 1.00 48.50 107 ASP A O 1
ATOM 892 N N . GLN A 1 108 ? 37.154 -18.799 29.640 1.00 50.47 108 GLN A N 1
ATOM 893 C CA . GLN A 1 108 ? 38.123 -19.579 30.406 1.00 50.47 108 GLN A CA 1
ATOM 894 C C . GLN A 1 108 ? 39.105 -18.671 31.145 1.00 50.47 108 GLN A C 1
ATOM 896 O O . GLN A 1 108 ? 40.218 -18.416 30.679 1.00 50.47 108 GLN A O 1
ATOM 901 N N . THR A 1 109 ? 38.728 -18.260 32.353 1.00 43.22 109 THR A N 1
ATOM 902 C CA . THR A 1 109 ? 39.701 -17.823 33.357 1.00 43.22 109 THR A CA 1
ATOM 903 C C . THR A 1 109 ? 40.248 -19.049 34.098 1.00 43.22 109 THR A C 1
ATOM 905 O O . THR A 1 109 ? 39.598 -19.639 34.952 1.00 43.22 109 THR A O 1
ATOM 908 N N . THR A 1 110 ? 41.484 -19.394 33.726 1.00 47.50 110 THR A N 1
ATOM 909 C CA . THR A 1 110 ? 42.543 -20.106 34.472 1.00 47.50 110 THR A CA 1
ATOM 910 C C . THR A 1 110 ? 42.396 -21.576 34.908 1.00 47.50 110 THR A C 1
ATOM 912 O O . THR A 1 110 ? 41.791 -21.897 35.920 1.00 47.50 110 THR A O 1
ATOM 915 N N . GLN A 1 111 ? 43.232 -22.379 34.228 1.00 50.41 111 GLN A N 1
ATOM 916 C CA . GLN A 1 111 ? 44.172 -23.398 34.737 1.00 50.41 111 GLN A CA 1
ATOM 917 C C . GLN A 1 111 ? 43.617 -24.748 35.218 1.00 50.41 111 GLN A C 1
ATOM 919 O O . GLN A 1 111 ? 43.124 -24.838 36.324 1.00 50.41 111 GLN A O 1
ATOM 924 N N . PHE A 1 112 ? 43.869 -25.819 34.445 1.00 36.38 112 PHE A N 1
ATOM 925 C CA . PHE A 1 112 ? 44.691 -26.979 34.847 1.00 36.38 112 PHE A CA 1
ATOM 926 C C . PHE A 1 112 ? 45.154 -27.784 33.604 1.00 36.38 112 PHE A C 1
ATOM 928 O O . PHE A 1 112 ? 44.491 -27.828 32.572 1.00 36.38 112 PHE A O 1
ATOM 935 N N . LYS A 1 113 ? 46.374 -28.329 33.715 1.00 45.56 113 LYS A N 1
ATOM 936 C CA . LYS A 1 113 ? 47.216 -29.067 32.740 1.00 45.56 113 LYS A CA 1
ATOM 937 C C . LYS A 1 113 ? 46.574 -30.440 32.399 1.00 45.56 113 LYS A C 1
ATOM 939 O O . LYS A 1 113 ? 45.735 -30.886 33.162 1.00 45.56 113 LYS A O 1
ATOM 944 N N . SER A 1 114 ? 46.864 -31.196 31.336 1.00 54.78 114 SER A N 1
ATOM 945 C CA . SER A 1 114 ? 48.096 -31.453 30.572 1.00 54.78 114 SER A CA 1
ATOM 946 C C . SER A 1 114 ? 47.767 -32.251 29.286 1.00 54.78 114 SER A C 1
ATOM 948 O O . SER A 1 114 ? 46.680 -32.794 29.126 1.00 54.78 114 SER A O 1
ATOM 950 N N . ASP A 1 115 ? 48.737 -32.313 28.369 1.00 51.78 115 ASP A N 1
ATOM 951 C CA . ASP A 1 115 ? 48.838 -33.151 27.154 1.00 51.78 115 ASP A CA 1
ATOM 952 C C . ASP A 1 115 ? 47.983 -32.849 25.915 1.00 51.78 115 ASP A C 1
ATOM 954 O O . ASP A 1 115 ? 48.485 -33.029 24.803 1.00 51.78 115 ASP A O 1
ATOM 958 N N . LEU A 1 116 ? 46.799 -32.242 26.023 1.00 47.97 116 LEU A N 1
ATOM 959 C CA . LEU A 1 116 ? 46.107 -31.725 24.826 1.00 47.97 116 LEU A CA 1
ATOM 960 C C . LEU A 1 116 ? 46.713 -30.396 24.329 1.00 47.97 116 LEU A C 1
ATOM 962 O O . LEU A 1 116 ? 46.711 -30.103 23.133 1.00 47.97 116 LEU A O 1
ATOM 966 N N . ALA A 1 117 ? 47.319 -29.623 25.235 1.00 46.78 117 ALA A N 1
ATOM 967 C CA . ALA A 1 117 ? 47.914 -28.319 24.942 1.00 46.78 117 ALA A CA 1
ATOM 968 C C . ALA A 1 117 ? 49.037 -28.385 23.891 1.00 46.78 117 ALA A C 1
ATOM 970 O O . ALA A 1 117 ? 49.169 -27.464 23.093 1.00 46.78 117 ALA A O 1
ATOM 971 N N . LYS A 1 118 ? 49.794 -29.491 23.817 1.00 48.31 118 LYS A N 1
ATOM 972 C CA . LYS A 1 118 ? 50.851 -29.680 22.804 1.00 48.31 118 LYS A CA 1
ATOM 973 C C . LYS A 1 118 ? 50.294 -29.917 21.390 1.00 48.31 118 LYS A C 1
ATOM 975 O O . LYS A 1 118 ? 50.954 -29.564 20.420 1.00 48.31 118 LYS A O 1
ATOM 980 N N . LYS A 1 119 ? 49.077 -30.470 21.259 1.00 49.72 119 LYS A N 1
ATOM 981 C CA . LYS A 1 119 ? 48.357 -30.597 19.974 1.00 49.72 119 LYS A CA 1
ATOM 982 C C . LYS A 1 119 ? 47.659 -29.296 19.556 1.00 49.72 119 LYS A C 1
ATOM 984 O O . LYS A 1 119 ? 47.413 -29.105 18.373 1.00 49.72 119 LYS A O 1
ATOM 989 N N . VAL A 1 120 ? 47.337 -28.422 20.513 1.00 51.72 120 VAL A N 1
ATOM 990 C CA . VAL A 1 120 ? 46.544 -27.197 20.297 1.00 51.72 120 VAL A CA 1
ATOM 991 C C . VAL A 1 120 ? 47.413 -25.950 20.079 1.00 51.72 120 VAL A C 1
ATOM 993 O O . VAL A 1 120 ? 47.021 -25.076 19.311 1.00 51.72 120 VAL A O 1
ATOM 996 N N . THR A 1 121 ? 48.609 -25.855 20.672 1.00 47.44 121 THR A N 1
ATOM 997 C CA . THR A 1 121 ? 49.537 -24.735 20.398 1.00 47.44 121 THR A CA 1
ATOM 998 C C . THR A 1 121 ? 50.149 -24.800 19.003 1.00 47.44 121 THR A C 1
ATOM 1000 O O . THR A 1 121 ? 50.465 -23.764 18.41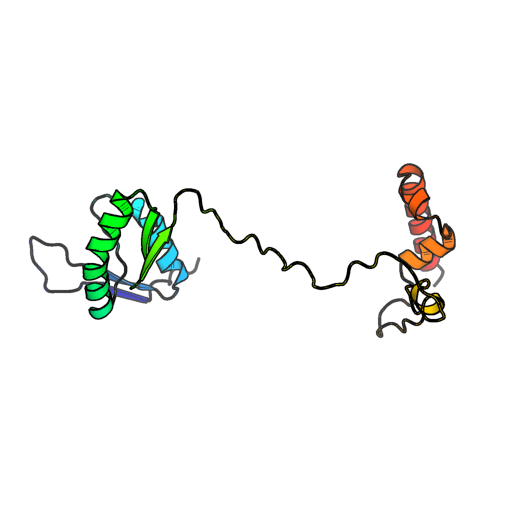8 1.00 47.44 121 THR A O 1
ATOM 1003 N N . LEU A 1 122 ? 50.245 -25.995 18.419 1.00 46.25 122 LEU A N 1
ATOM 1004 C CA . LEU A 1 122 ? 50.465 -26.157 16.991 1.00 46.25 122 LEU A CA 1
ATOM 1005 C C . LEU A 1 122 ? 49.105 -26.114 16.281 1.00 46.25 122 LEU A C 1
ATOM 1007 O O . LEU A 1 122 ? 48.607 -27.127 15.795 1.00 46.25 122 LEU A O 1
ATOM 1011 N N . TRP A 1 123 ? 48.474 -24.937 16.232 1.00 45.00 123 TRP A N 1
ATOM 1012 C CA . TRP A 1 123 ? 47.313 -24.699 15.367 1.00 45.00 123 TRP A CA 1
ATOM 1013 C C . TRP A 1 123 ? 47.801 -24.746 13.926 1.00 45.00 123 TRP A C 1
ATOM 1015 O O . TRP A 1 123 ? 48.099 -23.711 13.358 1.00 45.00 123 TRP A O 1
ATOM 1025 N N . TYR A 1 124 ? 48.007 -25.954 13.408 1.00 45.38 124 TYR A N 1
ATOM 1026 C CA . TYR A 1 124 ? 47.924 -26.465 12.041 1.00 45.38 124 TYR A CA 1
ATOM 1027 C C . TYR A 1 124 ? 48.414 -27.918 12.151 1.00 45.38 124 TYR A C 1
ATOM 1029 O O . TYR A 1 124 ? 49.625 -28.132 12.275 1.00 45.38 124 TYR A O 1
ATOM 1037 N N . PRO A 1 125 ? 47.538 -28.936 12.053 1.00 47.19 125 PRO A N 1
ATOM 1038 C CA . PRO A 1 125 ? 47.988 -30.238 11.591 1.00 47.19 125 PRO A CA 1
ATOM 1039 C C . PRO A 1 125 ? 48.542 -29.987 10.190 1.00 47.19 125 PRO A C 1
ATOM 1041 O O . PRO A 1 125 ? 47.806 -29.662 9.256 1.00 47.19 125 PRO A O 1
ATOM 1044 N N . ARG A 1 126 ? 49.867 -30.008 10.068 1.00 51.56 126 ARG A N 1
ATOM 1045 C CA . ARG A 1 126 ? 50.606 -29.649 8.856 1.00 51.56 126 ARG A CA 1
ATOM 1046 C C . ARG A 1 126 ? 50.584 -30.808 7.853 1.00 51.56 126 ARG A C 1
ATOM 1048 O O . ARG A 1 126 ? 51.588 -31.117 7.235 1.00 51.56 126 ARG A O 1
ATOM 1055 N N . GLU A 1 127 ? 49.426 -31.441 7.710 1.00 50.03 127 GLU A N 1
ATOM 1056 C CA . GLU A 1 127 ? 49.157 -32.499 6.743 1.00 50.03 127 GLU A CA 1
ATOM 1057 C C . GLU A 1 127 ? 47.874 -32.161 5.991 1.00 50.03 127 GLU A C 1
ATOM 1059 O O . GLU A 1 127 ? 46.808 -32.741 6.166 1.00 50.03 127 GLU A O 1
ATOM 1064 N N . ASN A 1 128 ? 47.974 -31.133 5.156 1.00 51.31 128 ASN A N 1
ATOM 1065 C CA . ASN A 1 128 ? 46.966 -30.789 4.173 1.00 51.31 128 ASN A CA 1
ATOM 1066 C C . ASN A 1 128 ? 47.378 -31.371 2.817 1.00 51.31 128 ASN A C 1
ATOM 1068 O O . ASN A 1 128 ? 47.986 -30.691 1.988 1.00 51.31 128 ASN A O 1
ATOM 1072 N N . THR A 1 129 ? 47.004 -32.625 2.555 1.00 60.22 129 THR A N 1
ATOM 1073 C CA . THR A 1 129 ? 46.930 -33.099 1.169 1.00 60.22 129 THR A CA 1
ATOM 1074 C C . THR A 1 129 ? 45.943 -32.199 0.419 1.00 60.22 129 THR A C 1
ATOM 1076 O O . THR A 1 129 ? 44.820 -31.938 0.862 1.00 60.22 129 THR A O 1
ATOM 1079 N N . ARG A 1 130 ? 46.404 -31.587 -0.677 1.00 62.06 130 ARG A N 1
ATOM 1080 C CA . ARG A 1 130 ? 45.616 -30.589 -1.413 1.00 62.06 130 ARG A CA 1
ATOM 1081 C C . ARG A 1 130 ? 44.710 -31.267 -2.427 1.00 62.06 130 ARG A C 1
ATOM 1083 O O . ARG A 1 130 ? 45.052 -32.309 -2.975 1.00 62.06 130 ARG A O 1
ATOM 1090 N N . LYS A 1 131 ? 43.562 -30.639 -2.706 1.00 59.69 131 LYS A N 1
ATOM 1091 C CA . LYS A 1 131 ? 42.664 -31.093 -3.775 1.00 59.69 131 LYS A CA 1
ATOM 1092 C C . LYS A 1 131 ? 43.430 -31.142 -5.115 1.00 59.69 131 LYS A C 1
ATOM 1094 O O . LYS A 1 131 ? 44.217 -30.221 -5.362 1.00 59.69 131 LYS A O 1
ATOM 1099 N N . PRO A 1 132 ? 43.197 -32.160 -5.964 1.00 61.50 132 PRO A N 1
ATOM 1100 C CA . PRO A 1 132 ? 43.852 -32.291 -7.265 1.00 61.50 132 PRO A CA 1
ATOM 1101 C C . PRO A 1 132 ? 43.734 -30.998 -8.085 1.00 61.50 132 PRO A C 1
ATOM 1103 O O . PRO A 1 132 ? 42.686 -30.352 -8.073 1.00 61.50 132 PRO A O 1
ATOM 1106 N N . GLY A 1 133 ? 44.812 -30.601 -8.766 1.00 63.25 133 GLY A N 1
ATOM 1107 C CA . GLY A 1 133 ? 44.841 -29.404 -9.618 1.00 63.25 133 GLY A CA 1
ATOM 1108 C C . GLY A 1 133 ? 45.205 -28.085 -8.921 1.00 63.25 133 GLY A C 1
ATOM 1109 O O . GLY A 1 133 ? 45.241 -27.053 -9.586 1.00 63.25 133 GLY A O 1
ATOM 1110 N N . ARG A 1 134 ? 45.507 -28.074 -7.611 1.00 66.19 134 ARG A N 1
ATOM 1111 C CA . ARG A 1 134 ? 46.115 -26.899 -6.951 1.00 66.19 134 ARG A CA 1
ATOM 1112 C C . ARG A 1 134 ? 47.622 -27.080 -6.733 1.00 66.19 134 ARG A C 1
ATOM 1114 O O . ARG A 1 134 ? 48.031 -28.179 -6.361 1.00 66.19 134 ARG A O 1
ATOM 1121 N N . PRO A 1 135 ? 48.433 -26.009 -6.858 1.00 63.22 135 PRO A N 1
ATOM 1122 C CA . PRO A 1 135 ? 49.858 -26.055 -6.530 1.00 63.22 135 PRO A CA 1
ATOM 1123 C C . PRO A 1 135 ? 50.100 -26.564 -5.105 1.00 63.22 135 PRO A C 1
ATOM 1125 O O . PRO A 1 135 ? 49.326 -26.254 -4.190 1.00 63.22 135 PRO A O 1
ATOM 1128 N N . LYS A 1 136 ? 51.175 -27.338 -4.911 1.00 58.62 136 LYS A N 1
ATOM 1129 C CA . LYS A 1 136 ? 51.536 -27.955 -3.622 1.00 58.62 136 LYS A CA 1
ATOM 1130 C C . LYS A 1 136 ? 51.932 -26.919 -2.562 1.00 58.62 136 LYS A C 1
ATOM 1132 O O . LYS A 1 136 ? 51.612 -27.111 -1.392 1.00 58.62 136 LYS A O 1
ATOM 1137 N N . SER A 1 137 ? 52.521 -25.800 -2.979 1.00 63.50 137 SER A N 1
ATOM 1138 C CA . SER A 1 137 ? 52.919 -24.659 -2.137 1.00 63.50 137 SER A CA 1
ATOM 1139 C C . SER A 1 137 ? 51.859 -23.555 -2.186 1.00 63.50 137 SER A C 1
ATOM 1141 O O . SER A 1 137 ? 51.184 -23.381 -3.202 1.00 63.50 137 SER A O 1
ATOM 1143 N N . ARG A 1 138 ? 51.583 -22.850 -1.081 1.00 67.31 138 ARG A N 1
ATOM 1144 C CA . ARG A 1 138 ? 50.869 -21.557 -1.149 1.00 67.31 138 ARG A CA 1
ATOM 1145 C C . ARG A 1 138 ? 51.917 -20.471 -1.327 1.00 67.31 138 ARG A C 1
ATOM 1147 O O . ARG A 1 138 ? 53.001 -20.593 -0.777 1.00 67.31 138 ARG A O 1
ATOM 1154 N N . TRP A 1 139 ? 51.540 -19.365 -1.954 1.00 64.06 139 TRP A N 1
ATOM 1155 C CA . TRP A 1 139 ? 52.363 -18.152 -1.983 1.00 64.06 139 TRP A CA 1
ATOM 1156 C C . TRP A 1 139 ? 52.847 -17.724 -0.580 1.00 64.06 139 TRP A C 1
ATOM 1158 O O . TRP A 1 139 ? 54.001 -17.362 -0.390 1.00 64.06 139 TRP A O 1
ATOM 1168 N N . SER A 1 140 ? 52.006 -17.896 0.448 1.00 67.62 140 SER A N 1
ATOM 1169 C CA . SER A 1 140 ? 52.379 -17.653 1.850 1.00 67.62 140 SER A CA 1
ATOM 1170 C C . SER A 1 140 ? 53.481 -18.572 2.388 1.00 67.62 140 SER A C 1
ATOM 1172 O O . SER A 1 140 ? 54.147 -18.223 3.357 1.00 67.62 140 SER A O 1
ATOM 1174 N N . ASP A 1 141 ? 53.614 -19.778 1.839 1.00 72.75 141 ASP A N 1
ATOM 1175 C CA . ASP A 1 141 ? 54.610 -20.753 2.285 1.00 72.75 141 ASP A CA 1
ATOM 1176 C C . ASP A 1 141 ? 55.989 -20.383 1.732 1.00 72.75 141 ASP A C 1
ATOM 1178 O O . ASP A 1 141 ? 56.966 -20.425 2.475 1.00 72.75 141 ASP A O 1
ATOM 1182 N N . ASP A 1 142 ? 56.044 -19.915 0.482 1.00 72.25 142 ASP A N 1
ATOM 1183 C CA . ASP A 1 142 ? 57.278 -19.428 -0.140 1.00 72.25 142 ASP A CA 1
ATOM 1184 C C . ASP A 1 142 ? 57.807 -18.175 0.572 1.00 72.25 142 ASP A C 1
ATOM 1186 O O . ASP A 1 142 ? 59.000 -18.085 0.846 1.00 72.25 142 ASP A O 1
ATOM 1190 N N . ILE A 1 143 ? 56.919 -17.251 0.961 1.00 69.19 143 ILE A N 1
ATOM 1191 C CA . ILE A 1 143 ? 57.278 -16.044 1.731 1.00 69.19 143 ILE A CA 1
ATOM 1192 C C . ILE A 1 143 ? 57.859 -16.406 3.105 1.00 69.19 143 ILE A C 1
ATOM 1194 O O . ILE A 1 143 ? 58.836 -15.812 3.559 1.00 69.19 143 ILE A O 1
ATOM 1198 N N . ARG A 1 144 ? 57.280 -17.402 3.786 1.00 72.50 144 ARG A N 1
ATOM 1199 C CA . ARG A 1 144 ? 57.816 -17.880 5.071 1.00 72.50 144 ARG A CA 1
ATOM 1200 C C . ARG A 1 144 ? 59.151 -18.595 4.916 1.00 72.50 144 ARG A C 1
ATOM 1202 O O . ARG A 1 144 ? 59.933 -18.589 5.861 1.00 72.50 144 ARG A O 1
ATOM 1209 N N . LEU A 1 145 ? 59.395 -19.233 3.773 1.00 72.75 145 LEU A N 1
ATOM 1210 C CA . LEU A 1 145 ? 60.663 -19.897 3.496 1.00 72.75 145 LEU A CA 1
ATOM 1211 C C . LEU A 1 145 ? 61.782 -18.876 3.259 1.00 72.75 145 LEU A C 1
ATOM 1213 O O . LEU A 1 145 ? 62.889 -19.081 3.743 1.00 72.75 145 LEU A O 1
ATOM 1217 N N . THR A 1 146 ? 61.497 -17.782 2.548 1.00 70.62 146 THR A N 1
ATOM 1218 C CA . THR A 1 146 ? 62.497 -16.753 2.225 1.00 70.62 146 THR A CA 1
ATOM 1219 C C . THR A 1 146 ? 62.779 -15.804 3.387 1.00 70.62 146 THR A C 1
ATOM 1221 O O . THR A 1 146 ? 63.934 -15.471 3.626 1.00 70.62 146 THR A O 1
ATOM 1224 N N . LEU A 1 147 ? 61.747 -15.379 4.123 1.00 73.19 147 LEU A N 1
ATOM 1225 C CA . LEU A 1 147 ? 61.851 -14.340 5.163 1.00 73.19 147 LEU A CA 1
ATOM 1226 C C . LEU A 1 147 ? 61.731 -14.883 6.592 1.00 73.19 147 LEU A C 1
ATOM 1228 O O . LEU A 1 147 ? 61.834 -14.140 7.570 1.00 73.19 147 LEU A O 1
ATOM 1232 N N . GLY A 1 148 ? 61.494 -16.185 6.730 1.00 73.69 148 GLY A N 1
ATOM 1233 C CA . GLY A 1 148 ? 61.382 -16.841 8.020 1.00 73.69 148 GLY A CA 1
ATOM 1234 C C . GLY A 1 148 ? 60.114 -16.473 8.810 1.00 73.69 148 GLY A C 1
ATOM 1235 O O . GLY A 1 148 ? 59.141 -15.923 8.283 1.00 73.69 148 GLY A O 1
ATOM 1236 N N . PRO A 1 149 ? 60.088 -16.797 10.115 1.00 72.62 149 PRO A N 1
ATOM 1237 C CA . PRO A 1 149 ? 58.900 -16.665 10.963 1.00 72.62 149 PRO A CA 1
ATOM 1238 C C . PRO A 1 149 ? 58.426 -15.222 11.184 1.00 72.62 149 PRO A C 1
ATOM 1240 O O . PRO A 1 149 ? 57.266 -15.015 11.533 1.00 72.62 149 PRO A O 1
ATOM 1243 N N . PHE A 1 150 ? 59.301 -14.233 10.975 1.00 75.62 150 PHE A N 1
ATOM 1244 C CA . PHE A 1 150 ? 59.032 -12.812 11.223 1.00 75.62 150 PHE A CA 1
ATOM 1245 C C . PHE A 1 150 ? 58.660 -12.025 9.959 1.00 75.62 150 PHE A C 1
ATOM 1247 O O . PHE A 1 150 ? 58.651 -10.796 9.996 1.00 75.62 150 PHE A O 1
ATOM 1254 N N . TRP A 1 151 ? 58.315 -12.707 8.861 1.00 76.19 151 TRP A N 1
ATOM 1255 C CA . TRP A 1 151 ? 57.934 -12.086 7.583 1.00 76.19 151 TRP A CA 1
ATOM 1256 C C . TRP A 1 151 ? 56.847 -11.001 7.713 1.00 76.19 151 TRP A C 1
ATOM 1258 O O . TRP A 1 151 ? 56.831 -10.054 6.936 1.00 76.19 151 TRP A O 1
ATOM 1268 N N . THR A 1 152 ? 55.968 -11.084 8.718 1.00 75.44 152 THR A N 1
ATOM 1269 C CA . THR A 1 152 ? 54.935 -10.067 8.976 1.00 75.44 152 THR A CA 1
ATOM 1270 C C . THR A 1 152 ? 55.511 -8.711 9.376 1.00 75.44 152 THR A C 1
ATOM 1272 O O . THR A 1 152 ? 54.904 -7.700 9.057 1.00 75.44 152 THR A O 1
ATOM 1275 N N . ARG A 1 153 ? 56.684 -8.672 10.025 1.00 77.00 153 ARG A N 1
ATOM 1276 C CA . ARG A 1 153 ? 57.391 -7.419 10.351 1.00 77.00 153 ARG A CA 1
ATOM 1277 C C . ARG A 1 153 ? 58.042 -6.803 9.115 1.00 77.00 153 ARG A C 1
ATOM 1279 O O . ARG A 1 153 ? 58.076 -5.591 8.979 1.00 77.00 153 ARG A O 1
ATOM 1286 N N . VAL A 1 154 ? 58.511 -7.643 8.191 1.00 70.19 154 VAL A N 1
ATOM 1287 C CA . VAL A 1 154 ? 59.056 -7.199 6.896 1.00 70.19 154 VAL A CA 1
ATOM 1288 C C . VAL A 1 154 ? 57.944 -6.636 6.003 1.00 70.19 154 VAL A C 1
ATOM 1290 O O . VAL A 1 154 ? 58.171 -5.694 5.259 1.00 70.19 154 VAL A O 1
ATOM 1293 N N . ALA A 1 155 ? 56.722 -7.165 6.116 1.00 66.25 155 ALA A N 1
ATOM 1294 C CA . ALA A 1 155 ? 55.551 -6.660 5.396 1.00 66.25 155 ALA A CA 1
ATOM 1295 C C . ALA A 1 155 ? 55.006 -5.323 5.940 1.00 66.25 155 ALA A C 1
ATOM 1297 O O . ALA A 1 155 ? 54.250 -4.644 5.243 1.00 66.25 155 ALA A O 1
ATOM 1298 N N . GLU A 1 156 ? 55.359 -4.939 7.172 1.00 73.88 156 GLU A N 1
ATOM 1299 C CA . GLU A 1 156 ? 55.022 -3.620 7.725 1.00 73.88 156 GLU A CA 1
ATOM 1300 C C . GLU A 1 156 ? 55.867 -2.509 7.083 1.00 73.88 156 GLU A C 1
ATOM 1302 O O . GLU A 1 156 ? 55.354 -1.414 6.836 1.00 73.88 156 GLU A O 1
ATOM 1307 N N . ASP A 1 157 ? 57.124 -2.801 6.732 1.00 80.25 157 ASP A N 1
ATOM 1308 C CA . ASP A 1 157 ? 57.958 -1.903 5.934 1.00 80.25 157 ASP A CA 1
ATOM 1309 C C . ASP A 1 157 ? 57.613 -2.032 4.443 1.00 80.25 157 ASP A C 1
ATOM 1311 O O . ASP A 1 157 ? 58.048 -2.938 3.729 1.00 80.25 157 ASP A O 1
ATOM 1315 N N . ARG A 1 158 ? 56.822 -1.077 3.947 1.00 71.88 158 ARG A N 1
ATOM 1316 C CA . ARG A 1 158 ? 56.363 -1.067 2.552 1.00 71.88 158 ARG A CA 1
ATOM 1317 C C . ARG A 1 158 ? 57.486 -0.928 1.525 1.00 71.88 158 ARG A C 1
ATOM 1319 O O . ARG A 1 158 ? 57.276 -1.339 0.384 1.00 71.88 158 ARG A O 1
ATOM 1326 N N . ALA A 1 159 ? 58.627 -0.335 1.879 1.00 75.62 159 ALA A N 1
ATOM 1327 C CA . ALA A 1 159 ? 59.741 -0.184 0.946 1.00 75.62 159 ALA A CA 1
ATOM 1328 C C . ALA A 1 159 ? 60.445 -1.530 0.741 1.00 75.62 159 ALA A C 1
ATOM 1330 O O . ALA A 1 159 ? 60.592 -1.978 -0.397 1.00 75.62 159 ALA A O 1
ATOM 1331 N N . GLN A 1 160 ? 60.766 -2.217 1.841 1.00 70.38 160 GLN A N 1
ATOM 1332 C CA . GLN A 1 160 ? 61.347 -3.562 1.803 1.00 70.38 160 GLN A CA 1
ATOM 1333 C C . GLN A 1 160 ? 60.391 -4.583 1.182 1.00 70.38 160 GLN A C 1
ATOM 1335 O O . GLN A 1 160 ? 60.805 -5.432 0.392 1.00 70.38 160 GLN A O 1
ATOM 1340 N N . TRP A 1 161 ? 59.094 -4.477 1.484 1.00 75.44 161 TRP A N 1
ATOM 1341 C CA . TRP A 1 161 ? 58.081 -5.361 0.915 1.00 75.44 161 TRP A CA 1
ATOM 1342 C C . TRP A 1 161 ? 57.996 -5.255 -0.614 1.00 75.44 161 TRP A C 1
ATOM 1344 O O . TRP A 1 161 ? 57.899 -6.270 -1.301 1.00 75.44 161 TRP A O 1
ATOM 1354 N N . ARG A 1 162 ? 58.097 -4.037 -1.159 1.00 73.62 162 ARG A N 1
ATOM 1355 C CA . ARG A 1 162 ? 58.060 -3.791 -2.607 1.00 73.62 162 ARG A CA 1
ATOM 1356 C C . ARG A 1 162 ? 59.273 -4.380 -3.330 1.00 73.62 162 ARG A C 1
ATOM 1358 O O . ARG A 1 162 ? 59.113 -4.999 -4.376 1.00 73.62 162 ARG A O 1
ATOM 1365 N N . GLU A 1 163 ? 60.467 -4.228 -2.764 1.00 75.81 163 GLU A N 1
ATOM 1366 C CA . GLU A 1 163 ? 61.698 -4.796 -3.329 1.00 75.81 163 GLU A CA 1
ATOM 1367 C C . GLU A 1 163 ? 61.660 -6.334 -3.339 1.00 75.81 163 GLU A C 1
ATOM 1369 O O . GLU A 1 163 ? 62.058 -6.972 -4.315 1.00 75.81 163 GLU A O 1
ATOM 1374 N N . LEU A 1 164 ? 61.094 -6.939 -2.292 1.00 70.62 164 LEU A N 1
ATOM 1375 C CA . LEU A 1 164 ? 60.899 -8.386 -2.197 1.00 70.62 164 LEU A CA 1
ATOM 1376 C C . LEU A 1 164 ? 59.844 -8.915 -3.175 1.00 70.62 164 LEU A C 1
ATOM 1378 O O . LEU A 1 164 ? 60.040 -9.988 -3.749 1.00 70.62 164 LEU A O 1
ATOM 1382 N N . GLU A 1 165 ? 58.753 -8.180 -3.402 1.00 67.00 165 GLU A N 1
ATOM 1383 C CA . GLU A 1 165 ? 57.775 -8.506 -4.448 1.00 67.00 165 GLU A CA 1
ATOM 1384 C C . GLU A 1 165 ? 58.406 -8.438 -5.847 1.00 67.00 165 GLU A C 1
ATOM 1386 O O . GLU A 1 165 ? 58.213 -9.354 -6.651 1.00 67.00 165 GLU A O 1
ATOM 1391 N N . GLU A 1 166 ? 59.209 -7.408 -6.127 1.00 65.00 166 GLU A N 1
ATOM 1392 C CA . GLU A 1 166 ? 59.926 -7.260 -7.399 1.00 65.00 166 GLU A CA 1
ATOM 1393 C C . GLU A 1 166 ? 60.981 -8.364 -7.600 1.00 65.00 166 GLU A C 1
ATOM 1395 O O . GLU A 1 166 ? 61.078 -8.934 -8.690 1.00 65.00 166 GLU A O 1
ATOM 1400 N N . ALA A 1 167 ? 61.727 -8.737 -6.555 1.00 65.50 167 ALA A N 1
ATOM 1401 C CA . ALA A 1 167 ? 62.681 -9.848 -6.589 1.00 65.50 167 ALA A CA 1
ATOM 1402 C C . ALA A 1 167 ? 61.987 -11.211 -6.776 1.00 65.50 167 ALA A C 1
ATOM 1404 O O . ALA A 1 167 ? 62.464 -12.060 -7.534 1.00 65.50 167 ALA A O 1
ATOM 1405 N N . TYR A 1 168 ? 60.833 -11.421 -6.133 1.00 66.44 168 TYR A N 1
ATOM 1406 C CA . TYR A 1 168 ? 60.029 -12.633 -6.301 1.00 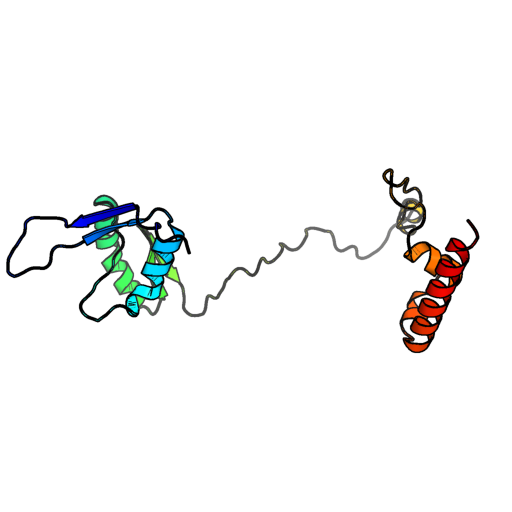66.44 168 TYR A CA 1
ATOM 1407 C C . TYR A 1 168 ? 59.446 -12.732 -7.717 1.00 66.44 168 TYR A C 1
ATOM 1409 O O . TYR A 1 168 ? 59.514 -13.799 -8.329 1.00 66.44 168 TYR A O 1
ATOM 1417 N N . ALA A 1 169 ? 58.932 -11.626 -8.269 1.00 63.44 169 ALA A N 1
ATOM 1418 C CA . ALA A 1 169 ? 58.429 -11.564 -9.641 1.00 63.44 169 ALA A CA 1
ATOM 1419 C C . ALA A 1 169 ? 59.530 -11.858 -10.676 1.00 63.44 169 ALA A C 1
ATOM 1421 O O . ALA A 1 169 ? 59.281 -12.609 -11.620 1.00 63.44 169 ALA A O 1
ATOM 1422 N N . LYS A 1 170 ? 60.753 -11.347 -10.464 1.00 61.88 170 LYS A N 1
ATOM 1423 C CA . LYS A 1 170 ? 61.929 -11.650 -11.301 1.00 61.88 170 LYS A CA 1
ATOM 1424 C C . LYS A 1 170 ? 62.315 -13.133 -11.246 1.00 61.88 170 LYS A C 1
ATOM 1426 O O . LYS A 1 170 ? 62.377 -13.780 -12.287 1.00 61.88 170 LYS A O 1
ATOM 1431 N N . ARG A 1 171 ? 62.440 -13.719 -10.047 1.00 60.53 171 ARG A N 1
ATOM 1432 C CA . ARG A 1 171 ? 62.775 -15.148 -9.867 1.00 60.53 171 ARG A CA 1
ATOM 1433 C C . ARG A 1 171 ? 61.753 -16.090 -10.517 1.00 60.53 171 ARG A C 1
ATOM 1435 O O . ARG A 1 171 ? 62.106 -17.151 -11.026 1.00 60.53 171 ARG A O 1
ATOM 1442 N N . HIS A 1 172 ? 60.472 -15.723 -10.487 1.00 56.31 172 HIS A N 1
ATOM 1443 C CA . HIS A 1 172 ? 59.404 -16.517 -11.096 1.00 56.31 172 HIS A CA 1
ATOM 1444 C C . HIS A 1 172 ? 59.295 -16.345 -12.621 1.00 56.31 172 HIS A C 1
ATOM 1446 O O . HIS A 1 172 ? 58.633 -17.171 -13.255 1.00 56.31 172 HIS A O 1
ATOM 1452 N N . ALA A 1 173 ? 59.901 -15.295 -13.186 1.00 54.72 173 ALA A N 1
ATOM 1453 C CA . ALA A 1 173 ? 60.057 -15.100 -14.626 1.00 54.72 173 ALA A CA 1
ATOM 1454 C C . ALA A 1 173 ? 61.235 -15.930 -15.161 1.00 54.72 173 ALA A C 1
ATOM 1456 O O . ALA A 1 173 ? 61.056 -16.686 -16.106 1.00 54.72 173 ALA A O 1
ATOM 1457 N N . GLU A 1 174 ? 62.378 -15.914 -14.472 1.00 53.91 174 GLU A N 1
ATOM 1458 C CA . GLU A 1 174 ? 63.579 -16.678 -14.852 1.00 53.91 174 GLU A CA 1
ATOM 1459 C C . GLU A 1 174 ? 63.352 -18.203 -14.851 1.00 53.91 174 GLU A C 1
ATOM 1461 O O . GLU A 1 174 ? 63.852 -18.914 -15.715 1.00 53.91 174 GLU A O 1
ATOM 1466 N N . LEU A 1 175 ? 62.534 -18.725 -13.926 1.00 51.09 175 LEU A N 1
ATOM 1467 C CA . LEU A 1 175 ? 62.170 -20.150 -13.888 1.00 51.09 175 LEU A CA 1
ATOM 1468 C C . LEU A 1 175 ? 61.219 -20.595 -15.015 1.00 51.09 175 LEU A C 1
ATOM 1470 O O . LEU A 1 175 ? 61.020 -21.798 -15.179 1.00 51.09 175 LEU A O 1
ATOM 1474 N N . ARG A 1 176 ? 60.605 -19.668 -15.765 1.00 47.22 176 ARG A N 1
ATOM 1475 C CA . ARG A 1 176 ? 59.787 -20.002 -16.948 1.00 47.22 176 ARG A CA 1
ATOM 1476 C C . ARG A 1 176 ? 60.603 -20.086 -18.235 1.00 47.22 176 ARG A C 1
ATOM 1478 O O . ARG A 1 176 ? 60.110 -20.688 -19.177 1.00 47.22 176 ARG A O 1
ATOM 1485 N N . ASP A 1 177 ? 61.816 -19.539 -18.245 1.00 47.72 177 ASP A N 1
ATOM 1486 C CA . ASP A 1 177 ? 62.696 -19.498 -19.420 1.00 47.72 177 ASP A CA 1
ATOM 1487 C C . ASP A 1 177 ? 63.724 -20.654 -19.450 1.00 47.72 177 ASP A C 1
ATOM 1489 O O . ASP A 1 177 ? 64.525 -20.746 -20.376 1.00 47.72 177 ASP A O 1
ATOM 1493 N N . ILE A 1 178 ? 63.714 -21.551 -18.451 1.00 52.31 178 ILE A N 1
ATOM 1494 C CA . ILE A 1 178 ? 64.614 -22.725 -18.349 1.00 52.31 178 ILE A CA 1
ATOM 1495 C C . ILE A 1 178 ? 63.853 -24.060 -18.572 1.00 52.31 178 ILE A C 1
ATOM 1497 O O . ILE A 1 178 ? 64.403 -25.142 -18.371 1.00 52.31 178 ILE A O 1
ATOM 1501 N N . LEU A 1 179 ? 62.592 -24.014 -19.021 1.00 40.94 179 LEU A N 1
ATOM 1502 C CA . LEU A 1 179 ? 61.813 -25.187 -19.455 1.00 40.94 179 LEU A CA 1
ATOM 1503 C C . LEU A 1 179 ? 61.405 -25.080 -20.923 1.00 40.94 179 LEU A C 1
ATOM 1505 O O . LEU A 1 179 ? 60.850 -24.024 -21.294 1.00 40.94 179 LEU A O 1
#